Protein AF-A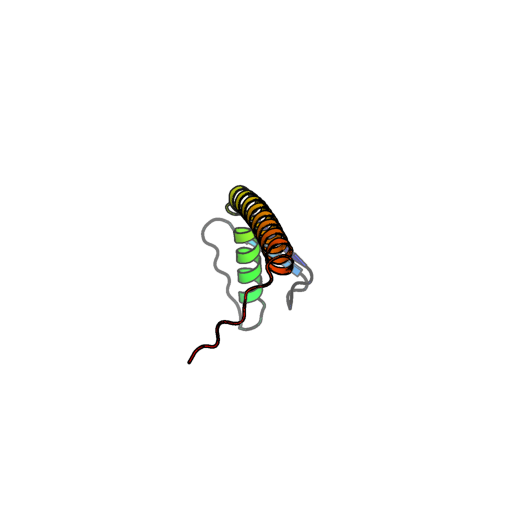0AAW4X6G8-F1 (afdb_monomer_lite)

pLDDT: mean 88.03, std 14.97, range [39.09, 98.31]

Foldseek 3Di:
DWDWDDPQDQDNTDIDDDDPDDDDDDDPPPCSVVVVVVVVVVCVCPPPVVVVVVVVVVVVVVVVVVVVVVVVVVVVVVPDPPPCPDDD

Sequence (88 aa):
MKISLKNIAKIENAEVTMDGITVIAGENNTGKSTLGKVIFSIYNSVHDYEEKIKNEKLNELINLLKSYLRDLTRKNLQGINVPRIALM

Radius of gyration: 26.46 Å; chains: 1; bounding box: 73×31×52 Å

Structure (mmCIF, N/CA/C/O backbone):
data_AF-A0AAW4X6G8-F1
#
_entry.id   AF-A0AAW4X6G8-F1
#
loop_
_atom_site.group_PDB
_atom_site.id
_atom_site.type_symbol
_atom_site.label_atom_id
_atom_site.label_alt_id
_atom_site.label_comp_id
_atom_site.label_asym_id
_atom_site.label_entity_id
_atom_site.label_seq_id
_atom_site.pdbx_PDB_ins_code
_atom_site.Cartn_x
_atom_site.Cartn_y
_atom_site.Cartn_z
_atom_site.occupancy
_atom_site.B_iso_or_equiv
_atom_site.auth_seq_id
_atom_site.auth_comp_id
_atom_site.auth_asym_id
_atom_site.auth_atom_id
_atom_site.pdbx_PDB_model_num
ATOM 1 N N . MET A 1 1 ? -15.490 8.007 -0.911 1.00 88.00 1 MET A N 1
ATOM 2 C CA . MET A 1 1 ? -15.012 6.653 -1.306 1.00 88.00 1 MET A CA 1
ATOM 3 C C . MET A 1 1 ? -15.669 5.613 -0.408 1.00 88.00 1 MET A C 1
ATOM 5 O O . MET A 1 1 ? -15.829 5.891 0.772 1.00 88.00 1 MET A O 1
ATOM 9 N N . LYS A 1 2 ? -16.033 4.432 -0.925 1.00 93.06 2 LYS A N 1
ATOM 10 C CA . LYS A 1 2 ? -16.482 3.299 -0.098 1.00 93.06 2 LYS A CA 1
ATOM 11 C C . LYS A 1 2 ? -15.501 2.141 -0.253 1.00 93.06 2 LYS A C 1
ATOM 13 O O . LYS A 1 2 ? -15.154 1.786 -1.375 1.00 93.06 2 LYS A O 1
ATOM 18 N N . ILE A 1 3 ? -15.051 1.579 0.862 1.00 93.31 3 ILE A N 1
ATOM 19 C CA . ILE A 1 3 ? -14.143 0.433 0.907 1.00 93.31 3 ILE A CA 1
ATOM 20 C C . ILE A 1 3 ? -14.870 -0.724 1.569 1.00 93.31 3 ILE A C 1
ATOM 22 O O . ILE A 1 3 ? -15.455 -0.557 2.636 1.00 93.31 3 ILE A O 1
ATOM 26 N N . SER A 1 4 ? -14.806 -1.895 0.942 1.00 95.06 4 SER A N 1
ATOM 27 C CA . SER A 1 4 ? -15.214 -3.154 1.557 1.00 95.06 4 SER A CA 1
ATOM 28 C C . SER A 1 4 ? -14.005 -4.079 1.645 1.00 95.06 4 SER A C 1
ATOM 30 O O . SER A 1 4 ? -13.245 -4.211 0.686 1.00 95.06 4 SER A O 1
ATOM 32 N N . LEU A 1 5 ? -13.793 -4.674 2.814 1.00 95.38 5 LEU A N 1
ATOM 33 C CA . LEU A 1 5 ? -12.777 -5.691 3.048 1.00 95.38 5 LEU A CA 1
ATOM 34 C C . LEU A 1 5 ? -13.483 -6.977 3.433 1.00 95.38 5 LEU A C 1
ATOM 36 O O . LEU A 1 5 ? -14.393 -6.962 4.261 1.00 95.38 5 LEU A O 1
ATOM 40 N N . LYS A 1 6 ? -13.013 -8.085 2.870 1.00 97.19 6 LYS A N 1
ATOM 41 C CA . LYS A 1 6 ? -13.471 -9.424 3.212 1.00 97.19 6 LYS A CA 1
ATOM 42 C C . LYS A 1 6 ? -12.268 -10.347 3.337 1.00 97.19 6 LYS A C 1
ATOM 44 O O . LYS A 1 6 ? -11.477 -10.435 2.403 1.00 97.19 6 LYS A O 1
ATOM 49 N N . ASN A 1 7 ? -12.143 -11.015 4.479 1.00 97.00 7 ASN A N 1
ATOM 50 C CA . ASN A 1 7 ? -11.076 -11.964 4.798 1.00 97.00 7 ASN A CA 1
ATOM 51 C C . ASN A 1 7 ? -9.654 -11.401 4.593 1.00 97.00 7 ASN A C 1
ATOM 53 O O . ASN A 1 7 ? -8.796 -12.050 3.995 1.00 97.00 7 ASN A O 1
ATOM 57 N N . ILE A 1 8 ? -9.391 -10.187 5.091 1.00 96.25 8 ILE A N 1
ATOM 58 C CA . ILE A 1 8 ? -8.069 -9.547 5.032 1.00 96.25 8 ILE A CA 1
ATOM 59 C C . ILE A 1 8 ? -7.428 -9.530 6.420 1.00 96.25 8 ILE A C 1
ATOM 61 O O . ILE A 1 8 ? -7.827 -8.771 7.306 1.00 96.25 8 ILE A O 1
ATOM 65 N N . ALA A 1 9 ? -6.371 -10.326 6.596 1.00 95.00 9 ALA A N 1
ATOM 66 C CA . ALA A 1 9 ? -5.721 -10.539 7.889 1.00 95.00 9 ALA A CA 1
ATOM 67 C C . ALA A 1 9 ? -6.758 -10.892 8.977 1.00 95.00 9 ALA A C 1
ATOM 69 O O . ALA A 1 9 ? -7.457 -11.887 8.847 1.00 95.00 9 ALA A O 1
ATOM 70 N N . LYS A 1 10 ? -6.872 -10.083 10.038 1.00 91.62 10 LYS A N 1
ATOM 71 C CA . LYS A 1 10 ? -7.844 -10.285 11.130 1.00 91.62 10 LYS A CA 1
ATOM 72 C C . LYS A 1 10 ? -9.244 -9.732 10.838 1.00 91.62 10 LYS A C 1
ATOM 74 O O . LYS A 1 10 ? -10.122 -9.851 11.681 1.00 91.62 10 LYS A O 1
ATOM 79 N N . ILE A 1 11 ? -9.439 -9.072 9.699 1.00 94.81 11 ILE A N 1
ATOM 80 C CA . ILE A 1 11 ? -10.717 -8.471 9.319 1.00 94.81 11 ILE A CA 1
ATOM 81 C C . ILE A 1 11 ? -11.481 -9.490 8.472 1.00 94.81 11 ILE A C 1
ATOM 83 O O . ILE A 1 11 ? -11.174 -9.670 7.293 1.00 94.81 11 ILE A O 1
ATOM 87 N N . GLU A 1 12 ? -12.481 -10.145 9.063 1.00 96.19 12 GLU A N 1
ATOM 88 C CA . GLU A 1 12 ? -13.390 -11.035 8.327 1.00 96.19 12 GLU A CA 1
ATOM 89 C C . GLU A 1 12 ? -14.276 -10.242 7.367 1.00 96.19 12 GLU A C 1
ATOM 91 O O . GLU A 1 12 ? -14.344 -10.565 6.185 1.00 96.19 12 GLU A O 1
ATOM 96 N N . ASN A 1 13 ? -14.907 -9.169 7.851 1.00 95.94 13 ASN A N 1
ATOM 97 C CA .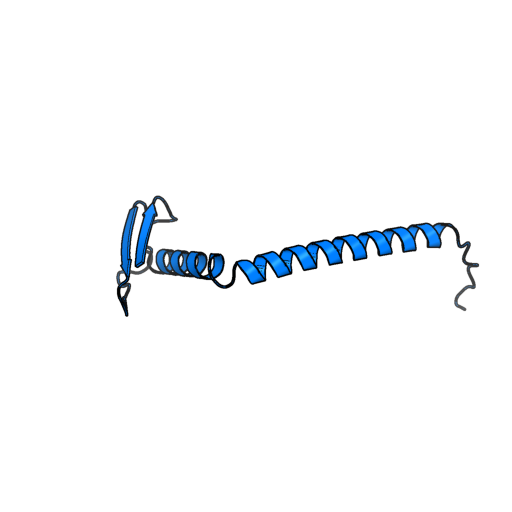 ASN A 1 13 ? -15.702 -8.246 7.048 1.00 95.94 13 ASN A CA 1
ATOM 98 C C . ASN A 1 13 ? -15.568 -6.822 7.609 1.00 95.94 13 ASN A C 1
ATOM 100 O O . ASN A 1 13 ? -15.630 -6.627 8.822 1.00 95.94 13 ASN A O 1
ATOM 104 N N . ALA A 1 14 ? -15.405 -5.827 6.738 1.00 94.56 14 ALA A N 1
ATOM 105 C CA . ALA A 1 14 ? -15.500 -4.415 7.101 1.00 94.56 14 ALA A CA 1
ATOM 106 C C . ALA A 1 14 ? -16.027 -3.588 5.928 1.00 94.56 14 ALA A C 1
ATOM 108 O O . ALA A 1 14 ? -15.585 -3.766 4.794 1.00 94.56 14 ALA A O 1
ATOM 109 N N . GLU A 1 15 ? -16.913 -2.639 6.214 1.00 95.38 15 GLU A N 1
ATOM 110 C CA . GLU A 1 15 ? -17.329 -1.601 5.274 1.00 95.38 15 GLU A CA 1
ATOM 111 C C . GLU A 1 15 ? -16.999 -0.232 5.859 1.00 95.38 15 GLU A C 1
ATOM 113 O O . GLU A 1 15 ? -17.377 0.081 6.986 1.00 95.38 15 GLU A O 1
ATOM 118 N N . VAL A 1 16 ? -16.276 0.583 5.095 1.00 93.06 16 VAL A N 1
ATOM 119 C CA . VAL A 1 16 ? -15.814 1.901 5.524 1.00 93.06 16 VAL A CA 1
ATOM 120 C C . VAL A 1 16 ? -16.169 2.920 4.457 1.00 93.06 16 VAL A C 1
ATOM 122 O O . VAL A 1 16 ? -15.735 2.821 3.307 1.00 93.06 16 VAL A O 1
ATOM 125 N N . THR A 1 17 ? -16.944 3.923 4.849 1.00 94.69 17 THR A N 1
ATOM 126 C CA . THR A 1 17 ? -17.198 5.105 4.028 1.00 94.69 17 THR A CA 1
ATOM 127 C C . THR A 1 17 ? -16.211 6.188 4.437 1.00 94.69 17 THR A C 1
ATOM 129 O O . THR A 1 17 ? -16.120 6.528 5.612 1.00 94.69 17 THR A O 1
ATOM 132 N N . MET A 1 18 ? -15.465 6.713 3.470 1.00 92.00 18 MET A N 1
ATOM 133 C CA . MET A 1 18 ? -14.552 7.838 3.661 1.00 92.00 18 MET A CA 1
ATOM 134 C C . MET A 1 18 ? -15.103 9.051 2.919 1.00 92.00 18 MET A C 1
ATOM 136 O O . MET A 1 18 ? -15.192 9.028 1.683 1.00 92.00 18 MET A O 1
ATOM 140 N N . ASP A 1 19 ? -15.468 10.078 3.681 1.00 90.81 19 ASP A N 1
ATOM 141 C CA . ASP A 1 19 ? -15.971 11.362 3.195 1.00 90.81 19 ASP A CA 1
ATOM 142 C C . ASP A 1 19 ? -15.223 12.497 3.909 1.00 90.81 19 ASP A C 1
ATOM 144 O O . ASP A 1 19 ? -15.300 12.640 5.129 1.00 90.81 19 ASP A O 1
ATOM 148 N N . GLY A 1 20 ? -14.398 13.235 3.164 1.00 91.50 20 GLY A N 1
ATOM 149 C CA . GLY A 1 20 ? -13.471 14.220 3.725 1.00 91.50 20 GLY A CA 1
ATOM 150 C C . GLY A 1 20 ? -12.423 13.615 4.674 1.00 91.50 20 GLY A C 1
ATOM 151 O O . GLY A 1 20 ? -11.763 12.623 4.354 1.00 91.50 20 GLY A O 1
ATOM 152 N N . ILE A 1 21 ? -12.242 14.239 5.843 1.00 93.25 21 ILE A N 1
ATOM 153 C CA . ILE A 1 21 ? -11.303 13.782 6.877 1.00 93.25 21 ILE A CA 1
ATOM 154 C C . ILE A 1 21 ? -11.980 12.691 7.711 1.00 93.25 21 ILE A C 1
ATOM 156 O O . ILE A 1 21 ? -12.917 12.955 8.457 1.00 93.25 21 ILE A O 1
ATOM 160 N N . THR A 1 22 ? -11.482 11.460 7.608 1.00 93.38 22 THR A N 1
ATOM 161 C CA . THR A 1 22 ? -12.000 10.298 8.347 1.00 93.38 22 THR A CA 1
ATOM 162 C C . THR A 1 22 ? -10.965 9.807 9.361 1.00 93.38 22 THR A C 1
ATOM 164 O O . THR A 1 22 ? -9.822 9.531 8.998 1.00 93.38 22 THR A O 1
ATOM 167 N N . VAL A 1 23 ? -11.359 9.666 10.631 1.00 94.06 23 VAL A N 1
ATOM 168 C CA . VAL A 1 23 ? -10.495 9.152 11.709 1.00 94.06 23 VAL A CA 1
ATOM 169 C C . VAL A 1 23 ? -10.817 7.686 11.985 1.00 94.06 23 VAL A C 1
ATOM 171 O O . VAL A 1 23 ? -11.959 7.333 12.263 1.00 94.06 23 VAL A O 1
ATOM 174 N N . ILE A 1 24 ? -9.793 6.830 11.951 1.00 92.75 24 ILE A N 1
ATOM 175 C CA . ILE A 1 24 ? -9.906 5.405 12.281 1.00 92.75 24 ILE A CA 1
ATOM 176 C C . ILE A 1 24 ? -9.372 5.195 13.705 1.00 92.75 24 ILE A C 1
ATOM 178 O O . ILE A 1 24 ? -8.171 5.322 13.945 1.00 92.75 24 ILE A O 1
ATOM 182 N N . ALA A 1 25 ? -10.252 4.842 14.643 1.00 93.94 25 ALA A N 1
ATOM 183 C CA . ALA A 1 25 ? -9.934 4.650 16.060 1.00 93.94 25 ALA A CA 1
ATOM 184 C C . ALA A 1 25 ? -10.417 3.285 16.587 1.00 93.94 25 ALA A C 1
ATOM 186 O O . ALA A 1 25 ? -11.154 2.570 15.915 1.00 93.94 25 ALA A O 1
ATOM 187 N N . GLY A 1 26 ? -9.916 2.880 17.757 1.00 93.44 26 GLY A N 1
ATOM 188 C CA . GLY A 1 26 ? -10.201 1.586 18.393 1.00 93.44 26 GLY A CA 1
ATOM 189 C C . GLY A 1 26 ? -8.987 1.026 19.137 1.00 93.44 26 GLY A C 1
ATOM 190 O O . GLY A 1 26 ? -7.907 1.615 19.094 1.00 93.44 26 GLY A O 1
ATOM 191 N N . GLU A 1 27 ? -9.120 -0.140 19.763 1.00 96.56 27 GLU A N 1
ATOM 192 C CA . GLU A 1 27 ? -8.029 -0.793 20.507 1.00 96.56 27 GLU A CA 1
ATOM 193 C C . GLU A 1 27 ? -6.890 -1.283 19.604 1.00 96.56 27 GLU A C 1
ATOM 195 O O . GLU A 1 27 ? -7.061 -1.485 18.400 1.00 96.56 27 GLU A O 1
ATOM 200 N N . ASN A 1 28 ? -5.692 -1.475 20.152 1.00 95.38 28 ASN A N 1
ATOM 201 C CA . ASN A 1 28 ? -4.584 -2.055 19.392 1.00 95.38 28 ASN A CA 1
ATOM 202 C C . ASN A 1 28 ? -4.966 -3.428 18.825 1.00 95.38 28 ASN A C 1
ATOM 204 O O . ASN A 1 28 ? -5.751 -4.157 19.418 1.00 95.38 28 ASN A O 1
ATOM 208 N N . ASN A 1 29 ? -4.384 -3.791 17.675 1.00 91.75 29 ASN A N 1
ATOM 209 C CA . ASN A 1 29 ? -4.561 -5.114 17.060 1.00 91.75 29 ASN A CA 1
ATOM 210 C C . ASN A 1 29 ? -5.968 -5.420 16.490 1.00 91.75 29 ASN A C 1
ATOM 212 O O . ASN A 1 29 ? -6.196 -6.536 16.032 1.00 91.75 29 ASN A O 1
ATOM 216 N N . THR A 1 30 ? -6.879 -4.442 16.429 1.00 93.12 30 THR A N 1
ATOM 217 C CA . THR A 1 30 ? -8.241 -4.596 15.862 1.00 93.12 30 THR A CA 1
ATOM 218 C C . THR A 1 30 ? -8.333 -4.379 14.347 1.00 93.12 30 THR A C 1
ATOM 220 O O . THR A 1 30 ? -9.418 -4.306 13.785 1.00 93.12 30 THR A O 1
ATOM 223 N N . GLY A 1 31 ? -7.194 -4.251 13.657 1.00 92.88 31 GLY A N 1
ATOM 224 C CA . GLY A 1 31 ? -7.161 -4.104 12.198 1.00 92.88 31 GLY A CA 1
ATOM 225 C C . GLY A 1 31 ? -7.031 -2.670 11.676 1.00 92.88 31 GLY A C 1
ATOM 226 O O . GLY A 1 31 ? -6.972 -2.488 10.465 1.00 92.88 31 GLY A O 1
ATOM 227 N N . LYS A 1 32 ? -6.875 -1.652 12.537 1.00 94.75 32 LYS A N 1
ATOM 228 C CA . LYS A 1 32 ? -6.653 -0.256 12.092 1.00 94.75 32 LYS A CA 1
ATOM 229 C C . LYS A 1 32 ? -5.471 -0.100 11.129 1.00 94.75 32 LYS A C 1
ATOM 231 O O . LYS A 1 32 ? -5.622 0.459 10.048 1.00 94.75 32 LYS A O 1
ATOM 236 N N . SER A 1 33 ? -4.301 -0.639 11.484 1.00 96.31 33 SER A N 1
ATOM 237 C CA . SER A 1 33 ? -3.123 -0.596 10.605 1.00 96.31 33 SER A CA 1
ATOM 238 C C . SER A 1 33 ? -3.309 -1.441 9.343 1.00 96.31 33 SER A C 1
ATOM 240 O O . SER A 1 33 ? -2.739 -1.112 8.309 1.00 96.31 33 SER A O 1
ATOM 242 N N . THR A 1 34 ? -4.106 -2.512 9.404 1.00 96.38 34 THR A N 1
ATOM 243 C CA . THR A 1 34 ? -4.450 -3.333 8.233 1.00 96.38 34 THR A CA 1
ATOM 244 C C . THR A 1 34 ? -5.294 -2.535 7.249 1.00 96.38 34 THR A C 1
ATOM 246 O O . THR A 1 34 ? -4.941 -2.460 6.078 1.00 96.38 34 THR A O 1
ATOM 249 N N . LEU A 1 35 ? -6.357 -1.884 7.727 1.00 94.88 35 LEU A N 1
ATOM 250 C CA . LEU A 1 35 ? -7.208 -1.022 6.913 1.00 94.88 35 LEU A CA 1
ATOM 251 C C . LEU A 1 35 ? -6.396 0.109 6.265 1.00 94.88 35 LEU A C 1
ATOM 253 O O . LEU A 1 35 ? -6.492 0.314 5.059 1.00 94.88 35 LEU A O 1
ATOM 257 N N . GLY A 1 36 ? -5.533 0.780 7.035 1.00 94.38 36 GLY A N 1
ATOM 258 C CA . GLY A 1 36 ? -4.642 1.817 6.507 1.00 94.38 36 GLY A CA 1
ATOM 259 C C . GLY A 1 36 ? -3.689 1.300 5.423 1.00 94.38 36 GLY A C 1
ATOM 260 O O . GLY A 1 36 ? -3.537 1.939 4.386 1.00 94.38 36 GLY A O 1
ATOM 261 N N . LYS A 1 37 ? -3.095 0.113 5.613 1.00 95.75 37 LYS A N 1
ATOM 262 C CA . LYS A 1 37 ? -2.255 -0.536 4.592 1.00 95.75 37 LYS A CA 1
ATOM 263 C C . LYS A 1 37 ? -3.041 -0.871 3.329 1.00 95.75 37 LYS A C 1
ATOM 265 O O . LYS A 1 37 ? -2.533 -0.640 2.242 1.00 95.75 37 LYS A O 1
ATOM 270 N N . VAL A 1 38 ? -4.271 -1.366 3.458 1.00 95.06 38 VAL A N 1
ATOM 271 C CA . VAL A 1 38 ? -5.142 -1.647 2.306 1.00 95.06 38 VAL A CA 1
ATOM 272 C C . VAL A 1 38 ? -5.441 -0.366 1.531 1.00 95.06 38 VAL A C 1
ATOM 274 O O . VAL A 1 38 ? -5.252 -0.341 0.319 1.00 95.06 38 VAL A O 1
ATOM 277 N N . ILE A 1 39 ? -5.824 0.713 2.222 1.00 94.06 39 ILE A N 1
ATOM 278 C CA . ILE A 1 39 ? -6.049 2.028 1.603 1.00 94.06 39 ILE A CA 1
ATOM 279 C C . ILE A 1 39 ? -4.787 2.499 0.869 1.00 94.06 39 ILE A C 1
ATOM 281 O O . ILE A 1 39 ? -4.858 2.890 -0.295 1.00 94.06 39 ILE A O 1
ATOM 285 N N . PHE A 1 40 ? -3.627 2.410 1.522 1.00 93.88 40 PHE A N 1
ATOM 286 C CA . PHE A 1 40 ? -2.342 2.793 0.943 1.00 93.88 40 PHE A CA 1
ATOM 287 C C . PHE A 1 40 ? -1.989 1.964 -0.299 1.00 93.88 40 PHE A C 1
ATOM 289 O O . PHE A 1 40 ? -1.541 2.514 -1.303 1.00 93.88 40 PHE A O 1
ATOM 296 N N . SER A 1 41 ? -2.202 0.648 -0.266 1.00 93.94 41 SER A N 1
ATOM 297 C CA . SER A 1 41 ? -1.959 -0.231 -1.411 1.00 93.94 41 SER A CA 1
ATOM 298 C C . SER A 1 41 ? -2.872 0.102 -2.587 1.00 93.94 41 SER A C 1
ATOM 300 O O . SER A 1 41 ? -2.384 0.213 -3.708 1.00 93.94 41 SER A O 1
ATOM 302 N N . ILE A 1 42 ? -4.168 0.325 -2.336 1.00 91.94 42 ILE A N 1
ATOM 303 C CA . ILE A 1 42 ? -5.122 0.727 -3.377 1.00 91.94 42 ILE A CA 1
ATOM 304 C C . ILE A 1 42 ? -4.670 2.047 -4.002 1.00 91.94 42 ILE A C 1
ATOM 306 O O . ILE A 1 42 ? -4.504 2.113 -5.218 1.00 91.94 42 ILE A O 1
ATOM 310 N N . TYR A 1 43 ? -4.389 3.062 -3.182 1.00 91.19 43 TYR A N 1
ATOM 311 C CA . TYR A 1 43 ? -3.924 4.358 -3.669 1.00 91.19 43 TYR A CA 1
ATOM 312 C C . TYR A 1 43 ? -2.684 4.215 -4.555 1.00 91.19 43 TYR A C 1
ATOM 314 O O . TYR A 1 43 ? -2.700 4.647 -5.700 1.00 91.19 43 TYR A O 1
ATOM 322 N N . ASN A 1 44 ? -1.638 3.536 -4.082 1.00 90.69 44 ASN A N 1
ATOM 323 C CA . ASN A 1 44 ? -0.403 3.395 -4.855 1.00 90.69 44 ASN A CA 1
ATOM 324 C C . ASN A 1 44 ? -0.548 2.527 -6.105 1.00 90.69 44 ASN A C 1
ATOM 326 O O . ASN A 1 44 ? 0.235 2.694 -7.037 1.00 90.69 44 ASN A O 1
ATOM 330 N N . SER A 1 45 ? -1.500 1.597 -6.133 1.00 88.25 45 SER A N 1
ATOM 331 C CA . SER A 1 45 ? -1.754 0.779 -7.322 1.00 88.25 45 SER A CA 1
ATOM 332 C C . SER A 1 45 ? -2.436 1.569 -8.439 1.00 88.25 45 SER A C 1
ATOM 334 O O . SER A 1 45 ? -2.164 1.328 -9.609 1.00 88.25 45 SER A O 1
ATOM 336 N N . VAL A 1 46 ? -3.289 2.532 -8.079 1.00 86.88 46 VAL A N 1
ATOM 337 C CA . VAL A 1 46 ? -4.071 3.325 -9.039 1.00 86.88 46 VAL A CA 1
ATOM 338 C C . VAL A 1 46 ? -3.372 4.643 -9.380 1.00 86.88 46 VAL A C 1
ATOM 340 O O . VAL A 1 46 ? -3.493 5.142 -10.494 1.00 86.88 46 VAL A O 1
ATOM 343 N N . HIS A 1 47 ? -2.615 5.210 -8.445 1.00 90.62 47 HIS A N 1
ATOM 344 C CA . HIS A 1 47 ? -1.909 6.468 -8.644 1.00 90.62 47 HIS A CA 1
ATOM 345 C C . HIS A 1 47 ? -0.772 6.315 -9.662 1.00 90.62 47 HIS A C 1
ATOM 347 O O . HIS A 1 47 ? 0.099 5.450 -9.504 1.00 90.62 47 HIS A O 1
ATOM 353 N N . ASP A 1 48 ? -0.801 7.162 -10.693 1.00 91.06 48 ASP A N 1
ATOM 354 C CA . ASP A 1 48 ? 0.160 7.231 -11.800 1.00 91.06 48 ASP A CA 1
ATOM 355 C C . ASP A 1 48 ? 0.428 5.873 -12.466 1.00 91.06 48 ASP A C 1
ATOM 357 O O . ASP A 1 48 ? 1.539 5.563 -12.904 1.00 91.06 48 ASP A O 1
ATOM 361 N N . TYR A 1 49 ? -0.608 5.028 -12.527 1.00 91.88 49 TYR A N 1
ATOM 362 C CA . TYR A 1 49 ? -0.493 3.668 -13.050 1.00 91.88 49 TYR A CA 1
ATOM 363 C C . TYR A 1 49 ? -0.025 3.649 -14.516 1.00 91.88 49 TYR A C 1
ATOM 365 O O . TYR A 1 49 ? 0.758 2.782 -14.897 1.00 91.88 49 TYR A O 1
ATOM 373 N N . GLU A 1 50 ? -0.433 4.627 -15.331 1.00 93.25 50 GLU A N 1
ATOM 374 C CA . GLU A 1 50 ? -0.010 4.736 -16.734 1.00 93.25 50 GLU A CA 1
ATOM 375 C C . GLU A 1 50 ? 1.494 4.978 -16.864 1.00 93.25 50 GLU A C 1
ATOM 377 O O . GLU A 1 50 ? 2.167 4.327 -17.669 1.00 93.25 50 GLU A O 1
ATOM 382 N N . GLU A 1 51 ? 2.039 5.879 -16.044 1.00 95.00 51 GLU A N 1
ATOM 383 C CA . GLU A 1 51 ? 3.469 6.170 -16.032 1.00 95.00 51 GLU A CA 1
ATOM 384 C C . GLU A 1 51 ? 4.266 4.967 -15.519 1.00 95.00 51 GLU A C 1
ATOM 386 O O . GLU A 1 51 ? 5.269 4.589 -16.125 1.00 95.00 51 GLU A O 1
ATOM 391 N N . LYS A 1 52 ? 3.782 4.301 -14.463 1.00 92.88 52 LYS A N 1
ATOM 392 C CA . LYS A 1 52 ? 4.383 3.060 -13.950 1.00 92.88 52 LYS A CA 1
ATOM 393 C C . LYS A 1 52 ? 4.448 1.979 -15.024 1.00 92.88 52 LYS A C 1
ATOM 395 O O . LYS A 1 52 ? 5.531 1.466 -15.289 1.00 92.88 52 LYS A O 1
ATOM 400 N N . ILE A 1 53 ? 3.334 1.708 -15.708 1.00 94.69 53 ILE A N 1
ATOM 401 C CA . ILE A 1 53 ? 3.275 0.719 -16.796 1.00 94.69 53 ILE A CA 1
ATOM 402 C C . ILE A 1 53 ? 4.235 1.097 -17.930 1.00 94.69 53 ILE A C 1
ATOM 404 O O . ILE A 1 53 ? 4.937 0.240 -18.471 1.00 94.69 53 ILE A O 1
ATOM 408 N N . LYS A 1 54 ? 4.280 2.375 -18.319 1.00 97.06 54 LYS A N 1
ATOM 409 C CA . LYS A 1 54 ? 5.194 2.857 -19.362 1.00 97.06 54 LYS A CA 1
ATOM 410 C C . LYS A 1 54 ? 6.657 2.639 -18.968 1.00 97.06 54 LYS A C 1
ATOM 412 O O . LYS A 1 54 ? 7.435 2.129 -19.776 1.00 97.06 54 LYS A O 1
ATOM 417 N N . ASN A 1 55 ? 7.021 3.006 -17.743 1.00 96.69 55 ASN A N 1
ATOM 418 C CA . ASN A 1 55 ? 8.381 2.879 -17.229 1.00 96.69 55 ASN A CA 1
ATOM 419 C C . ASN A 1 55 ? 8.797 1.410 -17.087 1.00 96.69 55 ASN A C 1
ATOM 421 O O . ASN A 1 55 ? 9.918 1.061 -17.451 1.00 96.69 55 ASN A O 1
ATOM 425 N N . GLU A 1 56 ? 7.899 0.533 -16.634 1.00 96.31 56 GLU A N 1
ATOM 426 C CA . GLU A 1 56 ? 8.139 -0.913 -16.574 1.00 96.31 56 GLU A CA 1
ATOM 427 C C . GLU A 1 56 ? 8.430 -1.500 -17.958 1.00 96.31 56 GLU A C 1
ATOM 429 O O . GLU A 1 56 ? 9.470 -2.136 -18.140 1.00 96.31 56 GLU A O 1
ATOM 434 N N . LYS A 1 57 ? 7.593 -1.202 -18.962 1.00 97.88 57 LYS A N 1
ATOM 435 C CA . LYS A 1 57 ? 7.815 -1.649 -20.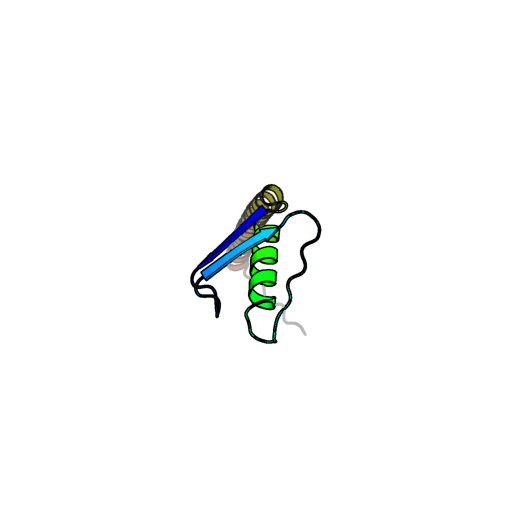349 1.00 97.88 57 LYS A CA 1
ATOM 436 C C . LYS A 1 57 ? 9.152 -1.163 -20.911 1.00 97.88 57 LYS A C 1
ATOM 438 O O . LYS A 1 57 ? 9.868 -1.916 -21.570 1.00 97.88 57 LYS A O 1
ATOM 443 N N . LEU A 1 58 ? 9.502 0.099 -20.657 1.00 98.19 58 LEU A N 1
ATOM 444 C CA . LEU A 1 58 ? 10.762 0.682 -21.116 1.00 98.19 58 LEU A CA 1
ATOM 445 C C . LEU A 1 58 ? 11.971 0.021 -20.435 1.00 98.19 58 LEU A C 1
ATOM 447 O O . LEU A 1 58 ? 12.952 -0.309 -21.102 1.00 98.19 58 LEU A O 1
ATOM 451 N N . ASN A 1 59 ? 11.886 -0.230 -19.128 1.00 98.25 59 ASN A N 1
ATOM 452 C CA . ASN A 1 59 ? 12.924 -0.930 -18.375 1.00 98.25 59 ASN A CA 1
ATOM 453 C C . ASN A 1 59 ? 13.113 -2.370 -18.861 1.00 98.25 59 ASN A C 1
ATOM 455 O O . ASN A 1 59 ? 14.250 -2.828 -18.989 1.00 98.25 59 ASN A O 1
ATOM 459 N N . GLU A 1 60 ? 12.024 -3.072 -19.168 1.00 98.12 60 GLU A N 1
ATOM 460 C CA . GLU A 1 60 ? 12.074 -4.426 -19.716 1.00 98.12 60 GLU A CA 1
ATOM 461 C C . GLU A 1 60 ? 12.776 -4.454 -21.079 1.00 98.12 60 GLU A C 1
ATOM 463 O O . GLU A 1 60 ? 13.727 -5.218 -21.263 1.00 98.12 60 GLU A O 1
ATOM 468 N N . LEU A 1 61 ? 12.415 -3.547 -21.994 1.00 98.12 61 LEU A N 1
ATOM 469 C CA . LEU A 1 61 ? 13.093 -3.406 -23.285 1.00 98.12 61 LEU A CA 1
ATOM 470 C C . LEU A 1 61 ? 14.594 -3.127 -23.118 1.00 98.12 61 LEU A C 1
ATOM 472 O O . LEU A 1 61 ? 15.428 -3.768 -23.760 1.00 98.12 61 LEU A O 1
ATOM 476 N N . ILE A 1 62 ? 14.959 -2.199 -22.229 1.00 98.31 62 ILE A N 1
ATOM 477 C CA . ILE A 1 62 ? 16.363 -1.882 -21.940 1.00 98.31 62 ILE A CA 1
ATOM 478 C C . ILE A 1 62 ? 17.101 -3.113 -21.402 1.00 98.31 62 ILE A C 1
ATOM 480 O O . ILE A 1 62 ? 18.244 -3.363 -21.791 1.00 98.31 62 ILE A O 1
ATOM 484 N N . ASN A 1 63 ? 16.476 -3.893 -20.521 1.00 98.00 63 ASN A N 1
ATOM 485 C CA 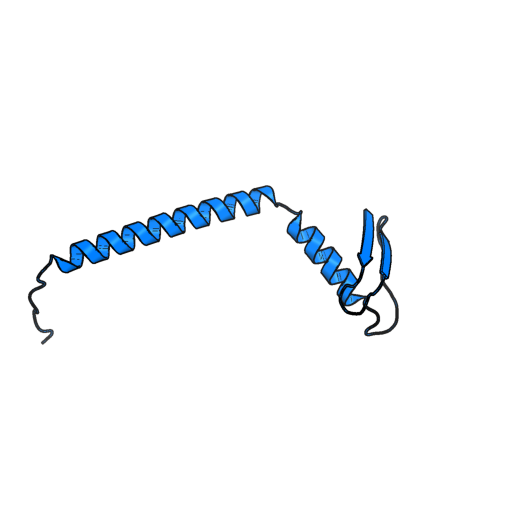. ASN A 1 63 ? 17.077 -5.097 -19.955 1.00 98.00 63 ASN A CA 1
ATOM 486 C C . ASN A 1 63 ? 17.289 -6.189 -21.010 1.00 98.00 63 ASN A C 1
ATOM 488 O O . ASN A 1 63 ? 18.355 -6.813 -21.020 1.00 98.00 63 ASN A O 1
ATOM 492 N N . LEU A 1 64 ? 16.335 -6.368 -21.928 1.00 97.69 64 LEU A N 1
ATOM 493 C CA . LEU A 1 64 ? 16.464 -7.278 -23.068 1.00 97.69 64 LEU A CA 1
ATOM 494 C C . LEU A 1 64 ? 17.629 -6.867 -23.975 1.00 97.69 64 LEU A C 1
ATOM 496 O O . LEU A 1 64 ? 18.503 -7.687 -24.258 1.00 97.69 64 LEU A O 1
ATOM 500 N N . LEU A 1 65 ? 17.705 -5.587 -24.356 1.00 97.38 65 LEU A N 1
ATOM 501 C CA . LEU A 1 65 ? 18.799 -5.061 -25.180 1.00 97.38 65 LEU A CA 1
ATOM 502 C C . LEU A 1 65 ? 20.158 -5.223 -24.488 1.00 97.38 65 LEU A C 1
ATOM 504 O O . LEU A 1 65 ? 21.112 -5.701 -25.101 1.00 97.38 65 LEU A O 1
ATOM 508 N N . LYS A 1 66 ? 20.250 -4.902 -23.192 1.00 97.00 66 LYS A N 1
ATOM 509 C CA . LYS A 1 66 ? 21.465 -5.126 -22.392 1.00 97.00 66 LYS A CA 1
ATOM 510 C C . LYS A 1 66 ? 21.868 -6.598 -22.377 1.00 97.00 66 LYS A C 1
ATOM 512 O O . LYS A 1 66 ? 23.055 -6.897 -22.474 1.00 97.00 66 LYS A O 1
ATOM 517 N N . SER A 1 67 ? 20.911 -7.518 -22.246 1.00 96.06 67 SER A N 1
ATOM 518 C CA . SER A 1 67 ? 21.200 -8.953 -22.289 1.00 96.06 67 SER A CA 1
ATOM 519 C C . SER A 1 67 ? 21.739 -9.376 -23.647 1.00 96.06 67 SER A C 1
ATOM 521 O O . SER A 1 67 ? 22.803 -9.985 -23.710 1.00 96.06 67 SER A O 1
ATOM 523 N N . TYR A 1 68 ? 21.079 -8.957 -24.724 1.00 95.94 68 TYR A N 1
ATOM 524 C CA . TYR A 1 68 ? 21.502 -9.258 -26.085 1.00 95.94 68 TYR A CA 1
ATOM 525 C C . TYR A 1 68 ? 22.921 -8.752 -26.383 1.00 95.94 68 TYR A C 1
ATOM 527 O O . TYR A 1 68 ? 23.761 -9.496 -26.887 1.00 95.94 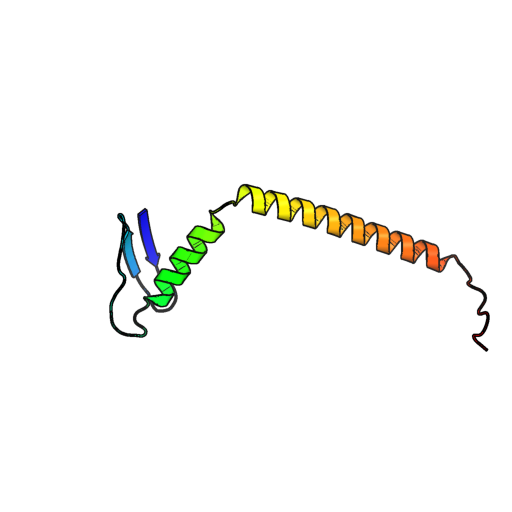68 TYR A O 1
ATOM 535 N N . LEU A 1 69 ? 23.236 -7.511 -25.996 1.00 94.75 69 LEU A N 1
ATOM 536 C CA . LEU A 1 69 ? 24.579 -6.948 -26.155 1.00 94.75 69 LEU A CA 1
ATOM 537 C C . LEU A 1 69 ? 25.637 -7.710 -25.343 1.00 94.75 69 LEU A C 1
ATOM 539 O O . LEU A 1 69 ? 26.744 -7.938 -25.839 1.00 94.75 69 LEU A O 1
ATOM 543 N N . ARG A 1 70 ? 25.313 -8.139 -24.113 1.00 94.00 70 ARG A N 1
ATOM 544 C CA . ARG A 1 70 ? 26.214 -8.982 -23.306 1.00 94.00 70 ARG A CA 1
ATOM 545 C C . ARG A 1 70 ? 26.480 -10.322 -23.984 1.00 94.00 70 ARG A C 1
ATOM 547 O O . ARG A 1 70 ? 27.625 -10.770 -23.993 1.00 94.00 70 ARG A O 1
ATOM 554 N N . ASP A 1 71 ? 25.461 -10.935 -24.574 1.00 93.44 71 ASP A N 1
ATOM 555 C CA . ASP A 1 71 ? 25.596 -12.226 -25.248 1.00 93.44 71 ASP A CA 1
ATOM 556 C C . ASP A 1 71 ? 26.427 -12.119 -26.532 1.00 93.44 71 ASP A C 1
ATOM 558 O O . ASP A 1 71 ? 27.306 -12.952 -26.762 1.00 93.44 71 ASP A O 1
ATOM 562 N N . LEU A 1 72 ? 26.231 -11.065 -27.331 1.00 90.88 72 LEU A N 1
ATOM 563 C CA . LEU A 1 72 ? 27.083 -10.778 -28.491 1.00 90.88 72 LEU A CA 1
ATOM 564 C C . LEU A 1 72 ? 28.543 -10.548 -28.087 1.00 90.88 72 LEU A C 1
ATOM 566 O O . LEU A 1 72 ? 29.450 -11.131 -28.680 1.00 90.88 72 LEU A O 1
ATOM 570 N N . THR A 1 73 ? 28.771 -9.742 -27.046 1.00 90.38 73 THR A N 1
ATOM 571 C CA . THR A 1 73 ? 30.120 -9.477 -26.523 1.00 90.38 73 THR A CA 1
ATOM 572 C C . THR A 1 73 ? 30.801 -10.779 -26.090 1.00 90.38 73 THR A C 1
ATOM 574 O O . THR A 1 73 ? 31.946 -11.027 -26.458 1.00 90.38 73 THR A O 1
ATOM 577 N N . ARG A 1 74 ? 30.086 -11.664 -25.378 1.00 86.62 74 ARG A N 1
ATOM 578 C CA . ARG A 1 74 ? 30.608 -12.980 -24.967 1.00 86.62 74 ARG A CA 1
ATOM 579 C C . ARG A 1 74 ? 30.954 -13.877 -26.154 1.00 86.62 74 ARG A C 1
ATOM 581 O O . ARG A 1 74 ? 32.002 -14.513 -26.123 1.00 86.62 74 ARG A O 1
ATOM 588 N N . LYS A 1 75 ? 30.109 -13.926 -27.190 1.00 81.06 75 LYS A N 1
ATOM 589 C CA . LYS A 1 75 ? 30.369 -14.722 -28.404 1.00 81.06 75 LYS A CA 1
ATOM 590 C C . LYS A 1 75 ? 31.610 -14.237 -29.151 1.00 81.06 75 LYS A C 1
ATOM 592 O O . LYS A 1 75 ? 32.437 -15.055 -29.538 1.00 81.06 75 LYS A O 1
ATOM 597 N N . ASN A 1 76 ? 31.779 -12.923 -29.291 1.00 70.44 76 ASN A N 1
ATOM 598 C CA . ASN A 1 76 ? 32.939 -12.348 -29.977 1.00 70.44 76 ASN A CA 1
ATOM 599 C C . ASN A 1 76 ? 34.251 -12.570 -29.208 1.00 70.44 76 ASN A C 1
ATOM 601 O O . ASN A 1 76 ? 35.287 -12.796 -29.824 1.00 70.44 76 ASN A O 1
ATOM 605 N N . LEU A 1 77 ? 34.216 -12.581 -27.872 1.00 60.81 77 LEU A N 1
ATOM 606 C CA . LEU A 1 77 ? 35.397 -12.856 -27.042 1.00 60.81 77 LEU A CA 1
ATOM 607 C C . LEU A 1 77 ? 35.871 -14.320 -27.111 1.00 60.81 77 LEU A C 1
ATOM 609 O O . LEU A 1 77 ? 37.053 -14.568 -26.908 1.00 60.81 77 LEU A O 1
ATOM 613 N N . GLN A 1 78 ? 35.002 -15.284 -27.440 1.00 60.06 78 GLN A N 1
ATOM 614 C CA . GLN A 1 78 ? 35.405 -16.691 -27.622 1.00 60.06 78 GLN A CA 1
ATOM 615 C C . GLN A 1 78 ? 36.185 -16.942 -28.927 1.00 60.06 78 GLN A C 1
ATOM 617 O O . GLN A 1 78 ? 36.821 -17.983 -29.060 1.00 60.06 78 GLN A O 1
ATOM 622 N N . GLY A 1 79 ? 36.167 -15.995 -29.874 1.00 57.25 79 GLY A N 1
ATOM 623 C CA . GLY A 1 79 ? 36.961 -16.047 -31.109 1.00 57.25 79 GLY A CA 1
ATOM 624 C C . GLY A 1 79 ? 38.309 -15.321 -31.028 1.00 57.25 79 GLY A C 1
ATOM 625 O O . GLY A 1 79 ? 39.106 -15.414 -31.959 1.00 57.25 79 GLY A O 1
ATOM 626 N N . ILE A 1 80 ? 38.583 -14.596 -29.938 1.00 56.91 80 ILE A N 1
ATOM 627 C CA . ILE A 1 80 ? 39.836 -13.860 -29.755 1.00 56.91 80 ILE A CA 1
ATOM 628 C C . ILE A 1 80 ? 40.763 -14.732 -28.911 1.00 56.91 80 ILE A C 1
ATOM 630 O O . ILE A 1 80 ? 40.619 -14.822 -27.694 1.00 56.91 80 ILE A O 1
ATOM 634 N N . ASN A 1 81 ? 41.736 -15.373 -29.559 1.00 52.53 81 ASN A N 1
ATOM 635 C CA . ASN A 1 81 ? 42.857 -15.998 -28.868 1.00 52.53 81 ASN A CA 1
ATOM 636 C C . ASN A 1 81 ? 43.732 -14.871 -28.302 1.00 52.53 81 ASN A C 1
ATOM 638 O O . ASN A 1 81 ? 44.643 -14.394 -28.976 1.00 52.53 81 ASN A O 1
ATOM 642 N N . VAL A 1 82 ? 43.383 -14.355 -27.120 1.00 58.59 82 VAL A N 1
ATOM 643 C CA . VAL A 1 82 ? 44.163 -13.304 -26.460 1.00 58.59 82 VAL A CA 1
ATOM 644 C C . VAL A 1 82 ? 45.507 -13.935 -26.095 1.00 58.59 82 VAL A C 1
ATOM 646 O O . VAL A 1 82 ? 45.524 -14.850 -25.264 1.00 58.59 82 VAL A O 1
ATOM 649 N N . PRO A 1 83 ? 46.637 -13.514 -26.697 1.00 44.41 83 PRO A N 1
ATOM 650 C CA . PRO A 1 83 ? 47.933 -14.014 -26.283 1.00 44.41 83 PRO A CA 1
ATOM 651 C C . PRO A 1 83 ? 48.072 -13.685 -24.804 1.00 44.41 83 PRO A C 1
ATOM 653 O O . PRO A 1 83 ? 47.897 -12.535 -24.397 1.00 44.41 83 PRO A O 1
ATOM 656 N N . ARG A 1 84 ? 48.341 -14.706 -23.991 1.00 53.09 84 ARG A N 1
ATOM 657 C CA . ARG A 1 84 ? 48.638 -14.555 -22.570 1.00 53.09 84 ARG A CA 1
ATOM 658 C C . ARG A 1 84 ? 49.983 -13.840 -22.455 1.00 53.09 84 ARG A C 1
ATOM 660 O O . ARG A 1 84 ? 51.006 -14.479 -22.236 1.00 53.09 84 ARG A O 1
ATOM 667 N N . ILE A 1 85 ? 49.995 -12.524 -22.650 1.00 51.22 85 ILE A N 1
ATOM 668 C CA . ILE A 1 85 ? 51.114 -11.696 -22.221 1.00 51.22 85 ILE A CA 1
ATOM 669 C C . ILE A 1 85 ? 51.021 -11.705 -20.703 1.00 51.22 85 ILE A C 1
ATOM 671 O O . ILE A 1 85 ? 50.103 -11.141 -20.108 1.00 51.22 85 ILE A O 1
ATOM 675 N N . ALA A 1 86 ? 51.897 -12.506 -20.108 1.00 45.19 86 ALA A N 1
ATOM 676 C CA . ALA A 1 86 ? 52.073 -12.594 -18.678 1.00 45.19 86 ALA A CA 1
ATOM 677 C C . ALA A 1 86 ? 52.240 -11.178 -18.115 1.00 45.19 86 ALA A C 1
ATOM 679 O O . ALA A 1 86 ? 53.111 -10.434 -18.562 1.00 45.19 86 ALA A O 1
ATOM 680 N N . LEU A 1 87 ? 51.399 -10.824 -17.141 1.00 46.22 87 LEU A N 1
ATOM 681 C CA . LEU A 1 87 ? 51.780 -9.831 -16.148 1.00 46.22 87 LEU A CA 1
ATOM 682 C C . LEU A 1 87 ? 53.066 -10.348 -15.489 1.00 46.22 87 LEU A C 1
ATOM 684 O O . LEU A 1 87 ? 53.032 -11.368 -14.796 1.00 46.22 87 LEU A O 1
ATOM 688 N N . MET A 1 88 ? 54.173 -9.668 -15.774 1.00 39.09 88 MET A N 1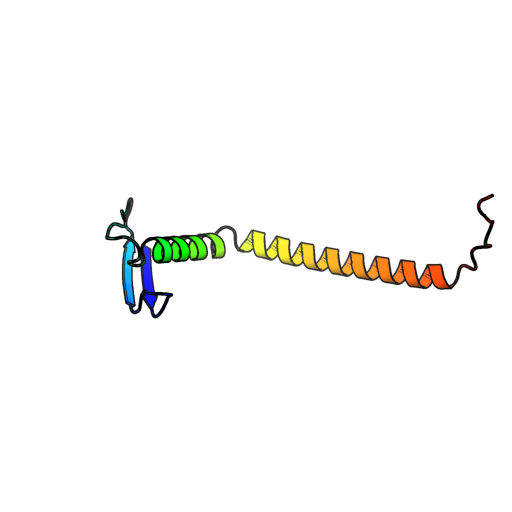
ATOM 689 C CA . MET A 1 88 ? 55.408 -9.678 -14.999 1.00 39.09 88 MET A CA 1
ATOM 690 C C . MET A 1 88 ? 55.581 -8.286 -14.402 1.00 39.09 88 MET A C 1
ATOM 692 O O . MET A 1 88 ? 55.226 -7.313 -15.107 1.00 39.09 88 MET A O 1
#

Secondary structure (DSSP, 8-state):
-EEEEEEETTEEEEEEE--SS-----STTSSHHHHHHHHHHHHHHHTTHHHHHHHHHHHHHHHHHHHHHHHHHHHHHTT---------

InterPro domains:
  IPR027417 P-loop containing nucleoside triphosphate hydrolase [G3DSA:3.40.50.300] (1-78)
  IPR027417 P-loop containing nucleoside triphosphate hydrolase [SSF52540] (2-43)

Organism: Limosilactobacillus reuteri (NCBI:txid1598)